Protein AF-A0AAV0GAM9-F1 (afdb_monomer_lite)

pLDDT: mean 71.32, std 18.29, range [32.91, 95.62]

Radius of gyration: 34.52 Å; chains: 1; bounding box: 73×116×62 Å

Organism: NCBI:txid186058

Sequence (151 aa):
MDAIDGGSSESPVSTMVDPPPPKIATHAGSDCASDKESDIFYIGERRFRKANVKDKEFQRQSLLFEDQFVRSEGFEITWDKFDYMFDSFDLAWWTPLESDKTNEQLVRIMINDAIDKHNEENVEARACFLCSLLEGSSRREDLVRASSIQF

Structure (mmCIF, N/CA/C/O backbone):
data_AF-A0AAV0GAM9-F1
#
_entry.id   AF-A0AAV0GAM9-F1
#
loop_
_atom_site.group_PDB
_atom_site.id
_atom_site.type_symbol
_atom_site.label_atom_id
_atom_site.label_alt_id
_atom_site.label_comp_id
_atom_site.label_asym_id
_atom_site.label_entity_id
_atom_site.label_seq_id
_atom_site.pdbx_PDB_ins_code
_atom_site.Cartn_x
_atom_site.Cartn_y
_atom_site.Cartn_z
_atom_site.occupancy
_atom_site.B_iso_or_equiv
_atom_site.auth_seq_id
_atom_site.auth_comp_id
_atom_site.auth_asym_id
_atom_site.auth_atom_id
_atom_site.pdbx_PDB_model_num
ATOM 1 N N . MET A 1 1 ? -7.343 -78.812 -13.355 1.00 37.25 1 MET A N 1
ATOM 2 C CA . MET A 1 1 ? -6.289 -78.033 -14.020 1.00 37.25 1 MET A CA 1
ATOM 3 C C . MET A 1 1 ? -6.954 -76.753 -14.477 1.00 37.25 1 MET A C 1
ATOM 5 O O 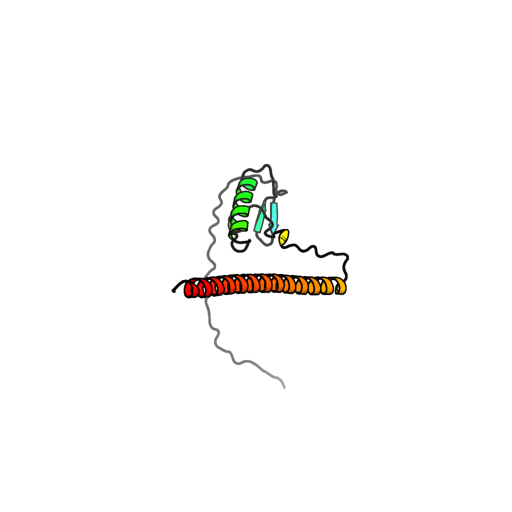. MET A 1 1 ? -7.754 -76.835 -15.395 1.00 37.25 1 MET A O 1
ATOM 9 N N . ASP A 1 2 ? -6.765 -75.701 -13.669 1.00 38.66 2 ASP A N 1
ATOM 10 C CA . ASP A 1 2 ? -6.501 -74.289 -14.025 1.00 38.66 2 ASP A CA 1
ATOM 11 C C . ASP A 1 2 ? -7.456 -73.606 -15.039 1.00 38.66 2 ASP A C 1
ATOM 13 O O . ASP A 1 2 ? -7.775 -74.176 -16.068 1.00 38.66 2 ASP A O 1
ATOM 17 N N . ALA A 1 3 ? -7.956 -72.375 -14.895 1.00 43.75 3 ALA A N 1
ATOM 18 C CA . ALA A 1 3 ? -7.646 -71.244 -14.025 1.00 43.75 3 ALA A CA 1
ATOM 19 C C . ALA A 1 3 ? -8.821 -70.226 -14.029 1.00 43.75 3 ALA A C 1
ATOM 21 O O . ALA A 1 3 ? -9.801 -70.375 -14.755 1.00 43.75 3 ALA A O 1
ATOM 22 N N . ILE A 1 4 ? -8.673 -69.205 -13.187 1.00 46.59 4 ILE A N 1
ATOM 23 C CA . ILE A 1 4 ? -9.516 -68.030 -12.913 1.00 46.59 4 ILE A CA 1
ATOM 24 C C . ILE A 1 4 ? -9.514 -67.031 -14.088 1.00 46.59 4 ILE A C 1
ATOM 26 O O . ILE A 1 4 ? -8.445 -66.814 -14.646 1.00 46.59 4 ILE A O 1
ATOM 30 N N . ASP A 1 5 ? -10.649 -66.369 -14.368 1.00 41.47 5 ASP A N 1
ATOM 31 C CA . ASP A 1 5 ? -10.732 -64.928 -14.720 1.00 41.47 5 ASP A CA 1
ATOM 32 C C . ASP A 1 5 ? -12.220 -64.479 -14.737 1.00 41.47 5 ASP A C 1
ATOM 34 O O . ASP A 1 5 ? -13.051 -65.157 -15.328 1.00 41.47 5 ASP A O 1
ATOM 38 N N . GLY A 1 6 ? -12.719 -63.419 -14.096 1.00 37.19 6 GLY A N 1
ATOM 39 C CA . GLY A 1 6 ? -12.047 -62.358 -13.361 1.00 37.19 6 GLY A CA 1
ATOM 40 C C . GLY A 1 6 ? -12.003 -61.004 -14.077 1.00 37.19 6 GLY A C 1
ATOM 41 O O . GLY A 1 6 ? -10.972 -60.360 -13.989 1.00 37.19 6 GLY A O 1
ATOM 42 N N . GLY A 1 7 ? -13.061 -60.493 -14.730 1.00 32.91 7 GLY A N 1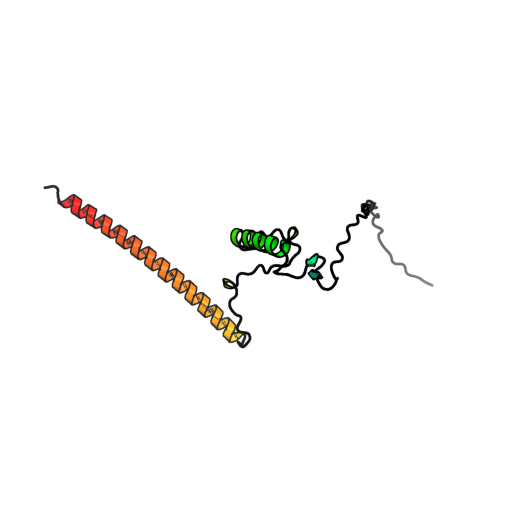
ATOM 43 C CA . GLY A 1 7 ? -12.943 -59.110 -15.220 1.00 32.91 7 GLY A CA 1
ATOM 44 C C . GLY A 1 7 ? -14.101 -58.465 -15.975 1.00 32.91 7 GLY A C 1
ATOM 45 O O . GLY A 1 7 ? -14.458 -58.886 -17.063 1.00 32.91 7 GLY A O 1
ATOM 46 N N . SER A 1 8 ? -14.554 -57.354 -15.388 1.00 40.03 8 SER A N 1
ATOM 47 C CA . SER A 1 8 ? -14.894 -56.066 -16.009 1.00 40.03 8 SER A CA 1
ATOM 48 C C . SER A 1 8 ? -16.043 -55.947 -17.014 1.00 40.03 8 SER A C 1
ATOM 50 O O . SER A 1 8 ? -15.943 -56.252 -18.196 1.00 40.03 8 SER A O 1
ATOM 52 N N . SER A 1 9 ? -17.100 -55.298 -16.523 1.00 41.34 9 SER A N 1
ATOM 53 C CA . SER A 1 9 ? -18.053 -54.504 -17.290 1.00 41.34 9 SER A CA 1
ATOM 54 C C . SER A 1 9 ? -17.342 -53.386 -18.067 1.00 41.34 9 SER A C 1
ATOM 56 O O . SER A 1 9 ? -16.886 -52.406 -17.474 1.00 41.34 9 SER A O 1
ATOM 58 N N . GLU A 1 10 ? -17.278 -53.506 -19.388 1.00 40.28 10 GLU A N 1
ATOM 59 C CA . GLU A 1 10 ? -16.864 -52.415 -20.268 1.00 40.28 10 GLU A CA 1
ATOM 60 C C . GLU A 1 10 ? -18.043 -51.460 -20.497 1.00 40.28 10 GLU A C 1
ATOM 62 O O . GLU A 1 10 ? -18.996 -51.750 -21.221 1.00 40.28 10 GLU A O 1
ATOM 67 N N . SER A 1 11 ? -17.984 -50.305 -19.838 1.00 42.78 11 SER A N 1
ATOM 68 C CA . SER A 1 11 ? -18.768 -49.126 -20.204 1.00 42.78 11 SER A CA 1
ATOM 69 C C . SER A 1 11 ? -18.269 -48.573 -21.547 1.00 42.78 11 SER A C 1
ATOM 71 O O . SER A 1 11 ? -17.059 -48.568 -21.783 1.00 42.78 11 SER A O 1
ATOM 73 N N . PRO A 1 12 ? -19.146 -48.058 -22.425 1.00 48.38 12 PRO A N 1
ATOM 74 C CA . PRO A 1 12 ? -18.721 -47.524 -23.711 1.00 48.38 12 PRO A CA 1
ATOM 75 C C . PRO A 1 12 ? -17.865 -46.262 -23.526 1.00 48.38 12 PRO A C 1
ATOM 77 O O . PRO A 1 12 ? -18.289 -45.284 -22.908 1.00 48.38 12 PRO A O 1
ATOM 80 N N . VAL A 1 13 ? -16.652 -46.300 -24.083 1.00 42.00 13 VAL A N 1
ATOM 81 C CA . VAL A 1 13 ? -15.705 -45.181 -24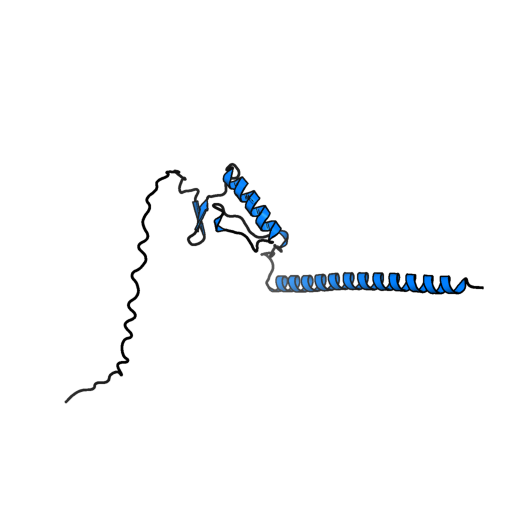.159 1.00 42.00 13 VAL A CA 1
ATOM 82 C C . VAL A 1 13 ? -16.339 -44.039 -24.956 1.00 42.00 13 VAL A C 1
ATOM 84 O O . VAL A 1 13 ? -16.478 -44.102 -26.177 1.00 42.00 13 VAL A O 1
ATOM 87 N N . SER A 1 14 ? -16.724 -42.983 -24.240 1.00 44.28 14 SER A N 1
ATOM 88 C CA . SER A 1 14 ? -17.087 -41.688 -24.809 1.00 44.28 14 SER A CA 1
ATOM 89 C C . SER A 1 14 ? -15.837 -41.069 -25.434 1.00 44.28 14 SER A C 1
ATOM 91 O O . SER A 1 14 ? -14.947 -40.583 -24.737 1.00 44.28 14 SER A O 1
ATOM 93 N N . THR A 1 15 ? -15.737 -41.135 -26.758 1.00 45.47 15 THR A N 1
ATOM 94 C CA . THR A 1 15 ? -14.693 -40.468 -27.538 1.00 45.47 15 THR A CA 1
ATOM 95 C C . THR A 1 15 ? -15.018 -38.976 -27.610 1.00 45.47 15 THR A C 1
ATOM 97 O O . THR A 1 15 ? -15.595 -38.491 -28.580 1.00 45.47 15 THR A O 1
ATOM 100 N N . MET A 1 16 ? -14.662 -38.230 -26.560 1.00 48.16 16 MET A N 1
ATOM 101 C CA . MET A 1 16 ? -14.486 -36.785 -26.690 1.00 48.16 16 MET A CA 1
ATOM 102 C C . MET A 1 16 ? -13.191 -36.544 -27.462 1.00 48.16 16 MET A C 1
ATOM 104 O O . MET A 1 16 ? -12.092 -36.760 -26.963 1.00 48.16 16 MET A O 1
ATOM 108 N N . VAL A 1 17 ? -13.342 -36.170 -28.729 1.00 51.84 17 VAL A N 1
ATOM 109 C CA . VAL A 1 17 ? -12.252 -35.652 -29.552 1.00 51.84 17 VAL A CA 1
ATOM 110 C C . VAL A 1 17 ? -11.930 -34.262 -29.017 1.00 51.84 17 VAL A C 1
ATOM 112 O O . VAL A 1 17 ? -12.664 -33.311 -2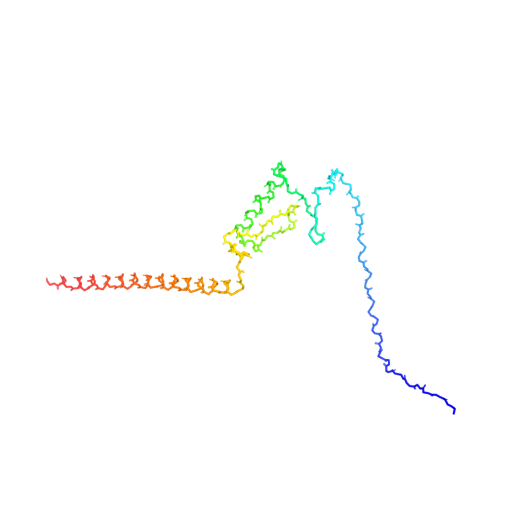9.288 1.00 51.84 17 VAL A O 1
ATOM 115 N N . ASP A 1 18 ? -10.864 -34.154 -28.229 1.00 59.28 18 ASP A N 1
ATOM 116 C CA . ASP A 1 18 ? -10.352 -32.862 -27.781 1.00 59.28 18 ASP A CA 1
ATOM 117 C C . ASP A 1 18 ? -9.985 -32.005 -29.007 1.00 59.28 18 ASP A C 1
ATOM 119 O O . ASP A 1 18 ? -9.277 -32.480 -29.907 1.00 59.28 18 ASP A O 1
ATOM 123 N N . PRO A 1 19 ? -10.465 -30.750 -29.102 1.00 59.53 19 PRO A N 1
ATOM 124 C CA . PRO A 1 19 ? -10.072 -29.871 -30.190 1.00 59.53 19 PRO A CA 1
ATOM 125 C C . PRO A 1 19 ? -8.565 -29.577 -30.102 1.00 59.53 19 PRO A C 1
ATOM 127 O O . PRO A 1 19 ? -8.025 -29.425 -29.003 1.00 59.53 19 PRO A O 1
ATOM 130 N N . PRO A 1 20 ? -7.863 -29.477 -31.246 1.00 63.66 20 PRO A N 1
ATOM 131 C CA . PRO A 1 20 ? -6.429 -29.240 -31.248 1.00 63.66 20 PRO A CA 1
ATOM 132 C C . PRO A 1 20 ? -6.109 -27.905 -30.557 1.00 63.66 20 PRO A C 1
ATOM 134 O O . PRO A 1 20 ? -6.831 -26.924 -30.767 1.00 63.66 20 PRO A O 1
ATOM 137 N N . PRO A 1 21 ? -5.024 -27.837 -29.764 1.00 53.75 21 PRO A N 1
ATOM 138 C CA . PRO A 1 21 ? -4.662 -26.623 -29.049 1.00 53.75 21 PRO A CA 1
ATOM 139 C C . PRO A 1 21 ? -4.438 -25.462 -30.031 1.00 53.75 21 PRO A C 1
ATOM 141 O O . PRO A 1 21 ? -3.882 -25.668 -31.120 1.00 53.75 21 PRO A O 1
ATOM 144 N N . PRO A 1 22 ? -4.863 -24.235 -29.678 1.00 55.91 22 PRO A N 1
ATOM 145 C CA . PRO A 1 22 ? -4.707 -23.079 -30.545 1.00 55.91 22 PRO A CA 1
ATOM 146 C C . PRO A 1 22 ? -3.221 -22.836 -30.820 1.00 55.91 22 PRO A C 1
ATOM 148 O O . PRO A 1 22 ? -2.411 -22.690 -29.906 1.00 55.91 22 PRO A O 1
ATOM 151 N N . LYS A 1 23 ? -2.858 -22.803 -32.106 1.00 56.50 23 LYS A N 1
ATOM 152 C CA . LYS A 1 23 ? -1.508 -22.451 -32.552 1.00 56.50 23 LYS A CA 1
ATOM 153 C C . LYS A 1 23 ? -1.249 -20.995 -32.175 1.00 56.50 23 LYS A C 1
ATOM 155 O O . LYS A 1 23 ? -1.770 -20.090 -32.822 1.00 56.50 23 LYS A O 1
ATOM 160 N N . ILE A 1 24 ? -0.445 -20.777 -31.140 1.00 49.53 24 ILE A N 1
ATOM 161 C CA . ILE A 1 24 ? 0.091 -19.456 -30.821 1.00 49.53 24 ILE A CA 1
ATOM 162 C C . ILE A 1 24 ? 1.011 -19.070 -31.983 1.00 49.53 24 ILE A C 1
ATOM 164 O O . ILE A 1 24 ? 2.022 -19.725 -32.236 1.00 49.53 24 ILE A O 1
ATOM 168 N N . ALA A 1 25 ? 0.626 -18.042 -32.736 1.00 45.66 25 ALA A N 1
ATOM 169 C CA . ALA A 1 25 ? 1.492 -17.445 -33.737 1.00 45.66 25 ALA A CA 1
ATOM 170 C C . ALA A 1 25 ? 2.616 -16.696 -33.012 1.00 45.66 25 ALA A C 1
ATOM 172 O O . ALA A 1 25 ? 2.382 -15.671 -32.373 1.00 45.66 25 ALA A O 1
ATOM 173 N N . THR A 1 26 ? 3.839 -17.216 -33.104 1.00 41.91 26 THR A N 1
ATOM 174 C CA . THR A 1 26 ? 5.050 -16.519 -32.670 1.00 41.91 26 THR A CA 1
ATOM 175 C C . THR A 1 26 ? 5.261 -15.295 -33.557 1.00 41.91 26 THR A C 1
ATOM 177 O O . THR A 1 26 ? 5.886 -15.380 -34.614 1.00 41.91 26 THR A O 1
ATOM 180 N N . HIS A 1 27 ? 4.745 -14.140 -33.140 1.00 41.47 27 HIS A N 1
ATOM 181 C CA . HIS A 1 27 ? 5.199 -12.862 -33.670 1.00 41.47 27 HIS A CA 1
ATOM 182 C C . HIS A 1 27 ? 6.517 -12.506 -32.989 1.00 41.47 27 HIS A C 1
ATOM 184 O O . HIS A 1 27 ? 6.560 -11.924 -31.910 1.00 41.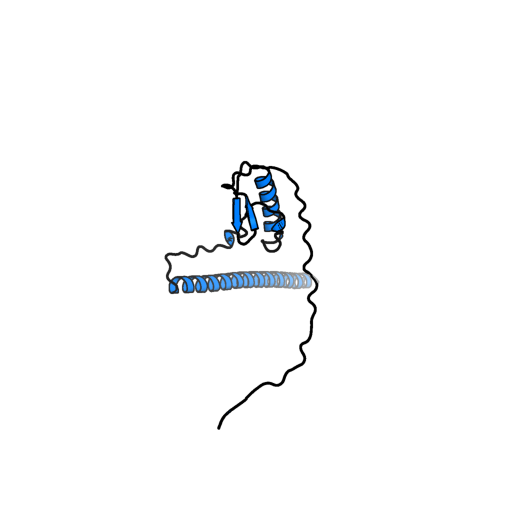47 27 HIS A O 1
ATOM 190 N N . ALA A 1 28 ? 7.608 -12.896 -33.644 1.00 48.31 28 ALA A N 1
ATOM 191 C CA . ALA A 1 28 ? 8.914 -12.315 -33.410 1.00 48.31 28 ALA A CA 1
ATOM 192 C C . ALA A 1 28 ? 8.888 -10.841 -33.859 1.00 48.31 28 ALA A C 1
ATOM 194 O O . ALA A 1 28 ? 9.002 -10.543 -35.045 1.00 48.31 28 ALA A O 1
ATOM 195 N N . GLY A 1 29 ? 8.723 -9.930 -32.904 1.00 38.00 29 GLY A N 1
ATOM 196 C CA . GLY A 1 29 ? 9.265 -8.570 -32.945 1.00 38.00 29 GLY A CA 1
ATOM 197 C C . GLY A 1 29 ? 10.079 -8.433 -31.662 1.00 38.00 29 GLY A C 1
ATOM 198 O O . GLY A 1 29 ? 9.525 -8.554 -30.578 1.00 38.00 29 GLY A O 1
ATOM 199 N N . SER A 1 30 ? 11.411 -8.491 -31.697 1.00 64.00 30 SER A N 1
ATOM 200 C CA . SER A 1 30 ? 12.278 -7.358 -32.039 1.00 64.00 30 SER A CA 1
ATOM 201 C C . SER A 1 30 ? 11.734 -6.059 -31.462 1.00 64.00 30 SER A C 1
ATOM 203 O O . SER A 1 30 ? 10.944 -5.400 -32.120 1.00 64.00 30 SER A O 1
ATOM 205 N N . ASP A 1 31 ? 12.175 -5.724 -30.252 1.00 42.31 31 ASP A N 1
ATOM 206 C CA . ASP A 1 31 ? 12.931 -4.495 -30.032 1.00 42.31 31 ASP A CA 1
ATOM 207 C C . ASP A 1 31 ? 13.873 -4.692 -28.838 1.00 42.31 31 ASP A C 1
ATOM 209 O O . ASP A 1 31 ? 13.480 -5.068 -27.733 1.00 42.31 31 ASP A O 1
ATOM 213 N N . CYS A 1 32 ? 15.165 -4.516 -29.103 1.00 49.50 32 CYS A N 1
ATOM 214 C CA . CYS A 1 32 ? 16.236 -4.648 -28.133 1.00 49.50 32 CYS A CA 1
ATOM 215 C C . CYS A 1 32 ? 16.238 -3.452 -27.173 1.00 49.50 32 CYS A C 1
ATOM 217 O O . CYS A 1 32 ? 16.795 -2.403 -27.489 1.00 49.50 32 CYS A O 1
ATOM 219 N N . ALA A 1 33 ? 15.727 -3.643 -25.961 1.00 50.38 33 ALA A N 1
ATOM 220 C CA . ALA A 1 33 ? 16.273 -2.972 -24.792 1.00 50.38 33 ALA A CA 1
ATOM 221 C C . ALA A 1 33 ? 17.161 -3.990 -24.076 1.00 50.38 33 ALA A C 1
ATOM 223 O O . ALA A 1 33 ? 16.689 -5.017 -23.595 1.00 50.38 33 ALA A O 1
ATOM 224 N N . SER A 1 34 ? 18.470 -3.737 -24.061 1.00 52.34 34 SER A N 1
ATOM 225 C CA . SER A 1 34 ? 19.410 -4.462 -23.207 1.00 52.34 34 SER A CA 1
ATOM 226 C C . SER A 1 34 ? 19.148 -4.054 -21.755 1.00 52.34 34 SER A C 1
ATOM 228 O O . SER A 1 34 ? 19.945 -3.332 -21.153 1.00 52.34 34 SER A O 1
ATOM 230 N N . ASP A 1 35 ? 18.019 -4.489 -21.202 1.00 53.09 35 ASP A N 1
ATOM 231 C CA . ASP A 1 35 ? 17.794 -4.493 -19.767 1.00 53.09 35 ASP A CA 1
ATOM 232 C C . ASP A 1 35 ? 18.871 -5.402 -19.185 1.00 53.09 35 ASP A C 1
ATOM 234 O O . ASP A 1 35 ? 18.966 -6.581 -19.531 1.00 53.09 35 ASP A O 1
ATOM 238 N N . LYS A 1 36 ? 19.759 -4.847 -18.357 1.00 59.09 36 LYS A N 1
ATOM 239 C CA . LYS A 1 36 ? 20.703 -5.683 -17.620 1.00 59.09 36 LYS A CA 1
ATOM 240 C C . LYS A 1 36 ? 19.850 -6.638 -16.796 1.00 59.09 36 LYS A C 1
ATOM 242 O O . LYS A 1 36 ? 19.084 -6.192 -15.952 1.00 59.09 36 LYS A O 1
ATOM 247 N N . GLU A 1 37 ? 19.972 -7.931 -17.059 1.00 59.66 37 GLU A N 1
ATOM 248 C CA . GLU A 1 37 ? 19.160 -9.007 -16.471 1.00 59.66 37 GLU A CA 1
ATOM 249 C C . GLU A 1 37 ? 19.111 -8.950 -14.925 1.00 59.66 37 GLU A C 1
ATOM 251 O O . GLU A 1 37 ? 18.169 -9.427 -14.304 1.00 59.66 37 GLU A O 1
ATOM 256 N N . SER A 1 38 ? 20.079 -8.260 -14.303 1.00 61.59 38 SER A N 1
ATOM 257 C CA . SER A 1 38 ? 20.151 -7.934 -12.874 1.00 61.59 38 SER A CA 1
ATOM 258 C C . SER A 1 38 ? 19.089 -6.960 -12.334 1.00 61.59 38 SER A C 1
ATOM 260 O O . SER A 1 38 ? 18.978 -6.821 -11.117 1.00 61.59 38 SER A O 1
ATOM 262 N N . ASP A 1 39 ? 18.354 -6.252 -13.194 1.00 83.56 39 ASP A N 1
ATOM 263 C CA . ASP A 1 39 ? 17.332 -5.267 -12.802 1.00 83.56 39 ASP A CA 1
ATOM 264 C C . ASP A 1 39 ? 15.902 -5.806 -12.947 1.00 83.56 39 ASP A C 1
ATOM 266 O O . ASP A 1 39 ? 14.940 -5.039 -12.921 1.00 83.56 39 ASP A O 1
ATOM 270 N N . ILE A 1 40 ? 15.742 -7.122 -13.086 1.00 88.81 40 ILE A N 1
ATOM 271 C CA . ILE A 1 40 ? 14.446 -7.783 -13.218 1.00 88.81 40 ILE A CA 1
ATOM 272 C C . ILE A 1 40 ? 14.289 -8.831 -12.114 1.00 88.81 40 ILE A C 1
ATOM 274 O O . ILE A 1 40 ? 15.215 -9.583 -11.822 1.00 88.81 40 ILE A O 1
ATOM 278 N N . PHE A 1 41 ? 13.104 -8.901 -11.512 1.00 89.38 41 PHE A N 1
ATOM 279 C CA . PHE A 1 41 ? 12.736 -9.939 -10.551 1.00 89.38 41 PHE A CA 1
ATOM 280 C C . PHE A 1 41 ? 11.329 -10.471 -10.831 1.00 89.38 41 PHE A C 1
ATOM 282 O O . PHE A 1 41 ? 10.565 -9.870 -11.584 1.00 89.38 41 PHE A O 1
ATOM 289 N N . TYR A 1 42 ? 10.997 -11.622 -10.248 1.00 87.25 42 TYR A N 1
ATOM 290 C CA . TYR A 1 42 ? 9.746 -12.327 -10.515 1.00 87.25 42 TYR A CA 1
ATOM 291 C C . TYR A 1 42 ? 8.925 -12.486 -9.237 1.00 87.25 42 TYR A C 1
ATOM 293 O O . TYR A 1 42 ? 9.474 -12.814 -8.185 1.00 87.25 42 TYR A O 1
ATOM 301 N N . ILE A 1 43 ? 7.608 -12.301 -9.345 1.00 86.31 43 ILE A N 1
ATOM 302 C CA . ILE A 1 43 ? 6.638 -12.815 -8.372 1.00 86.31 43 ILE A CA 1
ATOM 303 C C . ILE A 1 43 ? 5.660 -13.709 -9.120 1.00 86.31 43 ILE A C 1
ATOM 305 O O . ILE A 1 43 ? 4.970 -13.267 -10.040 1.00 86.31 43 ILE A O 1
ATOM 309 N N . GLY A 1 44 ? 5.632 -14.987 -8.737 1.00 87.81 44 GLY A N 1
ATOM 310 C CA . GLY A 1 44 ? 4.982 -16.018 -9.537 1.00 87.81 44 GLY A CA 1
ATOM 311 C C . GLY A 1 44 ? 5.578 -16.050 -10.947 1.00 87.81 44 GLY A C 1
ATOM 312 O O . GLY A 1 44 ? 6.795 -16.081 -11.113 1.00 87.81 44 GLY A O 1
ATOM 313 N N . GLU A 1 45 ? 4.715 -15.989 -11.956 1.00 88.12 45 GLU A N 1
ATOM 314 C CA . GLU A 1 45 ? 5.103 -15.958 -13.375 1.00 88.12 45 GLU A CA 1
ATOM 315 C C . GLU A 1 45 ? 5.307 -14.532 -13.912 1.00 88.12 45 GLU A C 1
ATOM 317 O O . GLU A 1 45 ? 5.707 -14.338 -15.061 1.00 88.12 45 GLU A O 1
ATOM 322 N N . ARG A 1 46 ? 5.036 -13.508 -13.094 1.00 87.56 46 ARG A N 1
ATOM 323 C CA . ARG A 1 46 ? 5.070 -12.114 -13.525 1.00 87.56 46 ARG A CA 1
ATOM 324 C C . ARG A 1 46 ? 6.450 -11.499 -13.336 1.00 87.56 46 ARG A C 1
ATOM 326 O O . ARG A 1 46 ? 7.054 -11.598 -12.269 1.00 87.56 46 ARG A O 1
ATOM 333 N N . ARG A 1 47 ? 6.906 -10.809 -14.381 1.00 90.62 47 ARG A N 1
ATOM 334 C CA . ARG A 1 47 ? 8.176 -10.085 -14.440 1.00 90.62 47 ARG A CA 1
ATOM 335 C C . ARG A 1 47 ? 8.003 -8.647 -13.953 1.00 90.62 47 ARG A C 1
ATOM 337 O O . ARG A 1 47 ? 7.155 -7.931 -14.476 1.00 90.62 47 ARG A O 1
ATOM 344 N N . PHE A 1 48 ? 8.855 -8.213 -13.033 1.00 90.75 48 PHE A N 1
ATOM 345 C CA . PHE A 1 48 ? 8.913 -6.843 -12.532 1.00 90.75 48 PHE A CA 1
ATOM 346 C C . PHE A 1 48 ? 10.298 -6.241 -12.737 1.00 90.75 48 PHE A C 1
ATOM 348 O O . PHE A 1 48 ? 11.322 -6.900 -12.560 1.00 90.75 48 PHE A O 1
ATOM 355 N N . ARG A 1 49 ? 10.327 -4.961 -13.091 1.00 93.06 49 ARG A N 1
ATOM 356 C CA . ARG A 1 49 ? 11.531 -4.139 -13.126 1.00 93.06 49 ARG A CA 1
ATOM 357 C C . ARG A 1 49 ? 11.854 -3.674 -11.711 1.00 93.06 49 ARG A C 1
ATOM 359 O O . ARG A 1 49 ? 10.973 -3.332 -10.922 1.00 93.06 49 ARG A O 1
ATOM 366 N N . LYS A 1 50 ? 13.140 -3.635 -11.389 1.00 89.75 50 LYS A N 1
ATOM 367 C CA . LYS A 1 50 ? 13.647 -3.106 -10.129 1.00 89.75 50 LYS A CA 1
ATOM 368 C C . LYS A 1 50 ? 13.329 -1.617 -10.031 1.00 89.75 50 LYS A C 1
ATOM 370 O O . LYS A 1 50 ? 13.560 -0.858 -10.973 1.00 89.75 50 LYS A O 1
ATOM 375 N N . ALA A 1 51 ? 12.816 -1.207 -8.874 1.00 88.94 51 ALA A N 1
ATOM 376 C CA . ALA A 1 51 ? 12.488 0.184 -8.603 1.00 88.94 51 ALA A CA 1
ATOM 377 C C . ALA A 1 51 ? 13.718 1.088 -8.779 1.00 88.94 51 ALA A C 1
ATOM 379 O O . ALA A 1 51 ? 14.791 0.832 -8.226 1.00 88.94 51 ALA A O 1
ATOM 380 N N . ASN A 1 52 ? 13.546 2.169 -9.539 1.00 88.62 52 ASN A N 1
ATOM 381 C CA . ASN A 1 52 ? 14.569 3.183 -9.740 1.00 88.62 52 ASN A CA 1
ATOM 382 C C . ASN A 1 52 ? 13.931 4.568 -9.680 1.00 88.62 52 ASN A C 1
ATOM 384 O O . ASN A 1 52 ? 13.277 5.005 -10.619 1.00 88.62 52 ASN A O 1
ATOM 388 N N . VAL A 1 53 ? 14.196 5.295 -8.596 1.00 87.12 53 VAL A N 1
ATOM 389 C CA . VAL A 1 53 ? 13.642 6.638 -8.357 1.00 87.12 53 VAL A CA 1
ATOM 390 C C . VAL A 1 53 ? 14.052 7.677 -9.404 1.00 87.12 53 VAL A C 1
ATOM 392 O O . VAL A 1 53 ? 13.413 8.718 -9.509 1.00 87.12 53 VAL A O 1
ATOM 395 N N . LYS A 1 54 ? 15.113 7.430 -10.183 1.00 91.19 54 LYS A N 1
ATOM 396 C CA . LYS A 1 54 ? 15.539 8.314 -11.280 1.00 91.19 54 LYS A CA 1
ATOM 397 C C . LYS A 1 54 ? 14.840 7.995 -12.600 1.00 91.19 54 LYS A C 1
ATOM 399 O O . LYS A 1 54 ? 14.933 8.792 -13.532 1.00 91.19 54 LYS A O 1
ATOM 404 N N . ASP A 1 55 ? 14.188 6.840 -12.697 1.00 92.56 55 ASP A N 1
ATOM 405 C CA . ASP A 1 55 ? 13.432 6.456 -13.879 1.00 92.56 55 ASP A CA 1
ATOM 406 C C . ASP A 1 55 ? 12.108 7.229 -13.906 1.00 92.56 55 ASP A C 1
ATOM 408 O O . ASP A 1 55 ? 11.316 7.196 -12.962 1.00 92.56 55 ASP A O 1
ATOM 412 N N . LYS A 1 56 ? 11.872 7.952 -15.003 1.00 93.88 56 LYS A N 1
ATOM 413 C CA . LYS A 1 56 ? 10.643 8.728 -15.190 1.00 93.88 56 LYS A CA 1
ATOM 414 C C . LYS A 1 56 ? 9.420 7.822 -15.272 1.00 93.88 56 LYS A C 1
ATOM 416 O O . LYS A 1 56 ? 8.347 8.230 -14.839 1.00 93.88 56 LYS A O 1
ATOM 421 N N . GLU A 1 57 ? 9.579 6.611 -15.799 1.00 93.31 57 GLU A N 1
ATOM 422 C CA . GLU A 1 57 ? 8.476 5.662 -15.894 1.00 93.31 57 GLU A CA 1
ATOM 423 C C . GLU A 1 57 ? 8.123 5.088 -14.521 1.00 93.31 57 GLU A C 1
ATOM 425 O O . GLU A 1 57 ? 6.944 4.994 -14.193 1.00 93.31 57 GLU A O 1
ATOM 430 N N . PHE A 1 58 ? 9.122 4.826 -13.669 1.00 93.00 58 PHE A N 1
ATOM 431 C CA . PHE A 1 58 ? 8.883 4.473 -12.267 1.00 93.00 58 PHE A CA 1
ATOM 432 C C . PHE A 1 58 ? 8.100 5.572 -11.542 1.00 93.00 58 PHE A C 1
ATOM 434 O O . PHE A 1 58 ? 7.103 5.283 -10.889 1.00 93.00 58 PHE A O 1
ATOM 441 N N . GLN A 1 59 ? 8.496 6.841 -11.701 1.00 94.44 59 GLN A N 1
ATOM 442 C CA . GLN A 1 59 ? 7.781 7.971 -11.094 1.00 94.44 59 GLN A CA 1
ATOM 443 C C . GLN A 1 59 ? 6.340 8.083 -11.608 1.00 94.44 59 GLN A C 1
ATOM 445 O O . GLN A 1 59 ? 5.410 8.250 -10.822 1.00 94.44 59 GLN A O 1
ATOM 450 N N . ARG A 1 60 ? 6.138 7.954 -12.925 1.00 95.62 60 ARG A N 1
ATOM 451 C CA . ARG A 1 60 ? 4.806 7.998 -13.542 1.00 95.62 60 ARG A CA 1
ATOM 452 C C . ARG A 1 60 ? 3.907 6.874 -13.020 1.00 95.62 60 ARG A C 1
ATOM 454 O O . ARG A 1 60 ? 2.744 7.120 -12.709 1.00 95.62 60 ARG A O 1
ATOM 461 N N . GLN A 1 61 ? 4.437 5.655 -12.930 1.00 95.62 61 GLN A N 1
ATOM 462 C CA . GLN A 1 61 ? 3.717 4.498 -12.403 1.00 95.62 61 GLN A CA 1
ATOM 463 C C . GLN A 1 61 ? 3.444 4.633 -10.901 1.00 95.62 61 GLN A C 1
ATOM 465 O O . GLN A 1 61 ? 2.338 4.327 -10.478 1.00 95.62 61 GLN A O 1
ATOM 470 N N . SER A 1 62 ? 4.379 5.180 -10.120 1.00 93.75 62 SER A N 1
ATOM 471 C CA . SER A 1 62 ? 4.182 5.450 -8.690 1.00 93.75 62 SER A CA 1
ATOM 472 C C . SER A 1 62 ? 3.006 6.395 -8.440 1.00 93.75 62 SER A C 1
ATOM 474 O O . SER A 1 62 ? 2.177 6.115 -7.583 1.00 93.75 62 SER A O 1
ATOM 476 N N . LEU A 1 63 ? 2.890 7.478 -9.215 1.00 94.69 63 LEU A N 1
ATOM 477 C CA . LEU A 1 63 ? 1.768 8.418 -9.099 1.00 94.69 63 LEU A CA 1
ATOM 478 C C . LEU A 1 63 ? 0.431 7.770 -9.487 1.00 94.69 63 LEU A C 1
ATOM 480 O O . LEU A 1 63 ? -0.592 8.005 -8.852 1.00 94.69 63 LEU A O 1
ATOM 484 N N . LEU A 1 64 ? 0.432 6.939 -10.533 1.00 94.75 64 LEU A N 1
ATOM 485 C CA . LEU A 1 64 ? -0.763 6.205 -10.955 1.00 94.75 64 LEU A CA 1
ATOM 486 C C . LEU A 1 64 ? -1.194 5.158 -9.917 1.00 94.75 64 LEU A C 1
ATOM 488 O O . LEU A 1 64 ? -2.389 4.923 -9.742 1.00 94.75 64 LEU A O 1
ATOM 492 N N . PHE A 1 65 ? -0.224 4.506 -9.279 1.00 94.31 65 PHE A N 1
ATOM 493 C CA . PHE A 1 65 ? -0.464 3.570 -8.192 1.00 94.31 65 PHE A CA 1
ATOM 494 C C . PHE A 1 65 ? -1.079 4.292 -6.996 1.00 94.31 65 PHE A C 1
ATOM 496 O O . PHE A 1 65 ? -2.116 3.859 -6.515 1.00 94.31 65 PHE A O 1
ATOM 503 N N . GLU A 1 66 ? -0.495 5.415 -6.576 1.00 92.75 66 GLU A N 1
ATOM 504 C CA . GLU A 1 66 ? -0.986 6.215 -5.451 1.00 92.75 66 GLU A CA 1
ATOM 505 C C . GLU A 1 66 ? -2.433 6.682 -5.671 1.00 92.75 66 GLU A C 1
ATOM 507 O O . GLU A 1 66 ? -3.274 6.498 -4.795 1.00 92.75 66 GLU A O 1
ATOM 512 N N . ASP A 1 67 ? -2.765 7.179 -6.867 1.00 93.50 67 ASP A N 1
ATOM 513 C CA . ASP A 1 67 ? -4.139 7.571 -7.208 1.00 93.50 67 ASP A CA 1
ATOM 514 C C . ASP A 1 67 ? -5.126 6.392 -7.118 1.00 93.50 67 ASP A C 1
ATOM 516 O O . ASP A 1 67 ? -6.204 6.521 -6.537 1.00 93.50 67 ASP A O 1
ATOM 520 N N . GLN A 1 68 ? -4.762 5.220 -7.653 1.00 92.94 68 GLN A N 1
ATOM 521 C CA . GLN A 1 68 ? -5.605 4.021 -7.557 1.00 92.94 68 GLN A CA 1
ATOM 522 C C . GLN A 1 68 ? -5.724 3.519 -6.117 1.00 92.94 68 GLN A C 1
ATOM 524 O O . GLN A 1 68 ? -6.818 3.147 -5.693 1.00 92.94 68 GLN A O 1
ATOM 529 N N . PHE A 1 69 ? -4.624 3.522 -5.369 1.00 91.56 69 PHE A N 1
ATOM 530 C CA . PHE A 1 69 ? -4.572 3.051 -3.993 1.00 91.56 69 PHE A CA 1
ATOM 531 C C . PHE A 1 69 ? -5.452 3.912 -3.091 1.00 91.56 69 PHE A C 1
ATOM 533 O O . PHE A 1 69 ? -6.332 3.377 -2.427 1.00 91.56 69 PHE A O 1
ATOM 540 N N . VAL A 1 70 ? -5.297 5.238 -3.139 1.00 90.00 70 VAL A N 1
ATOM 541 C CA . VAL A 1 70 ? -6.082 6.175 -2.320 1.00 90.00 70 VAL A CA 1
ATOM 542 C C . VAL A 1 70 ? -7.565 6.116 -2.671 1.00 90.00 70 VAL A C 1
ATOM 544 O O . VAL A 1 70 ? -8.413 6.127 -1.785 1.00 90.00 70 VAL A O 1
ATOM 547 N N . ARG A 1 71 ? -7.905 6.035 -3.961 1.00 92.06 71 ARG A N 1
ATOM 548 C CA . ARG A 1 71 ? -9.310 5.994 -4.391 1.00 92.06 71 ARG A CA 1
ATOM 549 C C . ARG A 1 71 ? -10.026 4.697 -4.037 1.00 92.06 71 ARG A C 1
ATOM 551 O O . ARG A 1 71 ? -11.242 4.723 -3.881 1.00 92.06 71 ARG A O 1
ATOM 558 N N . SER A 1 72 ? -9.308 3.579 -4.019 1.00 90.12 72 SER A N 1
ATOM 559 C CA . SER A 1 72 ? -9.903 2.249 -3.861 1.00 90.12 72 SER A CA 1
ATOM 560 C C . SER A 1 72 ? -9.535 1.563 -2.557 1.00 90.12 72 SER A C 1
ATOM 562 O O . SER A 1 72 ? -9.874 0.397 -2.400 1.00 90.12 72 SER A O 1
ATOM 564 N N . GLU A 1 73 ? -8.800 2.231 -1.666 1.00 85.06 73 GLU A N 1
ATOM 565 C CA . GLU A 1 73 ? -8.188 1.616 -0.479 1.00 85.06 73 GLU A CA 1
ATOM 566 C C . GLU A 1 73 ? -7.421 0.327 -0.839 1.00 85.06 73 GLU A C 1
ATOM 568 O O . GLU A 1 73 ? -7.453 -0.681 -0.144 1.00 85.06 73 GLU A O 1
ATOM 573 N N . GLY A 1 74 ? -6.777 0.321 -2.005 1.00 83.12 74 GLY A N 1
ATOM 574 C CA . GLY A 1 74 ? -6.033 -0.827 -2.515 1.00 83.12 74 GLY A CA 1
ATOM 575 C C . GLY A 1 74 ? -6.857 -2.016 -3.033 1.00 83.12 74 GLY A C 1
ATOM 576 O O . GLY A 1 74 ? -6.256 -2.985 -3.499 1.00 83.12 74 GLY A O 1
ATOM 577 N N . PHE A 1 75 ? -8.193 -1.961 -3.029 1.00 81.94 75 PHE A N 1
ATOM 578 C CA . PHE A 1 75 ? -9.038 -3.051 -3.537 1.00 81.94 75 PHE A CA 1
ATOM 579 C C . PHE A 1 75 ? -9.111 -3.107 -5.074 1.00 81.94 75 PHE A C 1
ATOM 581 O O . PHE A 1 75 ? -9.239 -4.194 -5.640 1.00 81.94 75 PHE A O 1
ATOM 588 N N . GLU A 1 76 ? -9.005 -1.968 -5.768 1.00 89.31 76 GLU A N 1
ATOM 589 C CA . GLU A 1 76 ? -9.182 -1.872 -7.229 1.00 89.31 76 GLU A CA 1
ATOM 590 C C . GLU A 1 76 ? -7.907 -1.407 -7.948 1.00 89.31 76 GLU A C 1
ATOM 592 O O . GLU A 1 76 ? -7.896 -0.432 -8.705 1.00 89.31 76 GLU A O 1
ATOM 597 N N . ILE A 1 77 ? -6.805 -2.126 -7.738 1.00 90.12 77 ILE A N 1
ATOM 598 C CA . ILE A 1 77 ? -5.541 -1.846 -8.428 1.00 90.12 77 ILE A CA 1
ATOM 599 C C . ILE A 1 77 ? -5.453 -2.685 -9.703 1.00 90.12 77 ILE A C 1
ATOM 601 O O . ILE A 1 77 ? -5.448 -3.916 -9.670 1.00 90.12 77 ILE A O 1
ATOM 605 N N . THR A 1 78 ? -5.333 -2.021 -10.856 1.00 91.38 78 THR A N 1
ATOM 606 C CA . THR A 1 78 ? -5.109 -2.715 -12.134 1.00 91.38 78 THR A CA 1
ATOM 607 C C . THR A 1 78 ? -3.637 -3.095 -12.268 1.00 91.38 78 THR A C 1
ATOM 609 O O . THR A 1 78 ? -2.873 -2.413 -12.957 1.00 91.38 78 THR A O 1
ATOM 612 N N . TRP A 1 79 ? -3.238 -4.187 -11.613 1.00 88.44 79 TRP A N 1
ATOM 613 C CA . TRP A 1 79 ? -1.841 -4.618 -11.541 1.00 88.44 79 TRP A CA 1
ATOM 614 C C . TRP A 1 79 ? -1.174 -4.728 -12.914 1.00 88.44 79 TRP A C 1
ATOM 616 O O . TRP A 1 79 ? -0.032 -4.316 -13.054 1.00 88.44 79 TRP A O 1
ATOM 626 N N . ASP A 1 80 ? -1.885 -5.157 -13.961 1.00 89.69 80 ASP A N 1
ATOM 627 C CA . ASP A 1 80 ? -1.385 -5.311 -15.345 1.00 89.69 80 ASP A CA 1
ATOM 628 C C . ASP A 1 80 ? -0.824 -4.042 -15.996 1.00 89.69 80 ASP A C 1
ATOM 630 O O . ASP A 1 80 ? -0.114 -4.132 -16.992 1.00 89.69 80 ASP A O 1
ATOM 634 N N . LYS A 1 81 ? -1.087 -2.864 -15.425 1.00 90.00 81 LYS A N 1
ATOM 635 C CA . LYS A 1 81 ? -0.551 -1.584 -15.915 1.00 90.00 81 LYS A CA 1
ATOM 636 C C . LYS A 1 81 ? 0.813 -1.215 -15.328 1.00 90.00 81 LYS A C 1
ATOM 638 O O . LYS A 1 81 ? 1.346 -0.166 -15.691 1.00 90.00 81 LYS A O 1
ATOM 643 N N . PHE A 1 82 ? 1.338 -2.027 -14.412 1.00 92.50 82 PHE A N 1
ATOM 644 C CA . PHE A 1 82 ? 2.569 -1.742 -13.687 1.00 92.50 82 PHE A CA 1
ATOM 645 C C . PHE A 1 82 ? 3.683 -2.727 -14.054 1.00 92.50 82 PHE A C 1
ATOM 647 O O . PHE A 1 82 ? 3.525 -3.948 -13.959 1.00 92.50 82 PHE A O 1
ATOM 654 N N . ASP A 1 83 ? 4.828 -2.171 -14.437 1.00 92.62 83 ASP A N 1
ATOM 655 C CA . ASP A 1 83 ? 6.080 -2.897 -14.654 1.00 92.62 83 ASP A CA 1
ATOM 656 C C . ASP A 1 83 ? 6.925 -2.957 -13.380 1.00 92.62 83 ASP A C 1
ATOM 658 O O . ASP A 1 83 ? 7.851 -3.760 -13.292 1.00 92.62 83 ASP A O 1
ATOM 662 N N . TYR A 1 84 ? 6.625 -2.108 -12.397 1.00 92.94 84 TYR A N 1
ATOM 663 C CA . TYR A 1 84 ? 7.265 -2.095 -11.086 1.00 92.94 84 TYR A CA 1
ATOM 664 C C . TYR A 1 84 ? 6.309 -2.606 -10.017 1.00 92.94 84 TYR A C 1
ATOM 666 O O . TYR A 1 84 ? 5.089 -2.585 -10.174 1.00 92.94 84 TYR A O 1
ATOM 674 N N . MET A 1 85 ? 6.888 -3.065 -8.917 1.00 89.88 85 MET A N 1
ATOM 675 C CA . MET A 1 85 ? 6.136 -3.487 -7.747 1.00 89.88 85 MET A CA 1
ATOM 676 C C . MET A 1 85 ? 5.927 -2.323 -6.796 1.00 89.88 85 MET A C 1
ATOM 678 O O . MET A 1 85 ? 6.859 -1.555 -6.554 1.00 89.88 85 MET A O 1
ATOM 682 N N . PHE A 1 86 ? 4.728 -2.249 -6.235 1.00 89.94 86 PHE A N 1
ATOM 683 C CA . PHE A 1 86 ? 4.354 -1.268 -5.231 1.00 89.94 86 PHE A CA 1
ATOM 684 C C . PHE A 1 86 ? 3.657 -1.982 -4.076 1.00 89.94 86 PHE A C 1
ATOM 686 O O . PHE A 1 86 ? 2.871 -2.905 -4.299 1.00 89.94 86 PHE A O 1
ATOM 693 N N . ASP A 1 87 ? 3.963 -1.556 -2.857 1.00 83.56 87 ASP A N 1
ATOM 694 C CA . ASP A 1 87 ? 3.376 -2.110 -1.644 1.00 83.56 87 ASP A CA 1
ATOM 695 C C . ASP A 1 87 ? 1.959 -1.560 -1.456 1.00 83.56 87 ASP A C 1
ATOM 697 O O . ASP A 1 87 ? 1.759 -0.352 -1.349 1.00 83.56 87 ASP A O 1
ATOM 701 N N . SER A 1 88 ? 0.963 -2.447 -1.429 1.00 79.44 88 SER A N 1
ATOM 702 C CA . SER A 1 88 ? -0.458 -2.095 -1.303 1.00 79.44 88 SER A CA 1
ATOM 703 C C . SER A 1 88 ? -0.974 -2.193 0.132 1.00 79.44 88 SER A C 1
ATOM 705 O O . SER A 1 88 ? -2.086 -2.673 0.354 1.00 79.44 88 SER A O 1
ATOM 707 N N . PHE A 1 89 ? -0.175 -1.792 1.116 1.00 72.81 89 PHE A N 1
ATOM 708 C CA . PHE A 1 89 ? -0.624 -1.722 2.503 1.00 72.81 89 PHE A CA 1
ATOM 709 C C . PHE A 1 89 ? -0.392 -0.322 3.059 1.00 72.81 89 PHE A C 1
ATOM 711 O O . PHE A 1 89 ? 0.668 0.270 2.863 1.00 72.81 89 PHE A O 1
ATOM 718 N N . ASP A 1 90 ? -1.391 0.201 3.765 1.00 67.69 90 ASP A N 1
ATOM 719 C CA . ASP A 1 90 ? -1.222 1.416 4.547 1.00 67.69 90 ASP A CA 1
ATOM 720 C C . ASP A 1 90 ? -0.467 1.075 5.841 1.00 67.69 90 ASP A C 1
ATOM 722 O O . ASP A 1 90 ? -0.802 0.123 6.551 1.00 67.69 90 ASP A O 1
ATOM 726 N N . LEU A 1 91 ? 0.552 1.867 6.172 1.00 62.75 91 LEU A N 1
ATOM 727 C CA . LEU A 1 91 ? 1.256 1.777 7.451 1.00 62.75 91 LEU A CA 1
ATOM 728 C C . LEU A 1 91 ? 0.323 2.059 8.636 1.00 62.75 91 LEU A C 1
ATOM 730 O O . LEU A 1 91 ? 0.581 1.563 9.727 1.00 62.75 91 LEU A O 1
ATOM 734 N N . ALA A 1 92 ? -0.773 2.795 8.439 1.00 63.66 92 ALA A N 1
ATOM 735 C CA . ALA A 1 92 ? -1.807 2.974 9.455 1.00 63.66 92 ALA A CA 1
ATOM 736 C C . ALA A 1 92 ? -2.556 1.669 9.778 1.00 63.66 92 ALA A C 1
ATOM 738 O O . ALA A 1 92 ? -3.046 1.502 10.893 1.00 63.66 92 ALA A O 1
ATOM 739 N N . TRP A 1 93 ? -2.629 0.725 8.833 1.00 65.81 93 TRP A N 1
ATOM 740 C CA . TRP A 1 93 ? -3.199 -0.608 9.071 1.00 65.81 93 TRP A CA 1
ATOM 741 C C . TRP A 1 93 ? -2.206 -1.553 9.740 1.00 65.81 93 TRP A C 1
ATOM 743 O O . TRP A 1 93 ? -2.587 -2.595 10.274 1.00 65.81 93 TRP A O 1
ATOM 753 N N . TRP A 1 94 ? -0.923 -1.200 9.713 1.00 60.56 94 TRP A N 1
ATOM 754 C CA . TRP A 1 94 ? 0.111 -1.956 10.383 1.00 60.56 94 TRP A CA 1
ATOM 755 C C . TRP A 1 94 ? 0.104 -1.627 11.874 1.00 60.56 94 TRP A C 1
ATOM 757 O O . TRP A 1 94 ? 0.745 -0.682 12.332 1.00 60.56 94 TRP A O 1
ATOM 767 N N . THR A 1 95 ? -0.576 -2.447 12.671 1.00 63.03 95 THR A N 1
ATOM 768 C CA . THR A 1 95 ? -0.238 -2.533 14.093 1.00 63.03 95 THR A CA 1
ATOM 769 C C . THR A 1 95 ? 1.104 -3.254 14.176 1.00 63.03 95 THR A C 1
ATOM 771 O O . THR A 1 95 ? 1.190 -4.389 13.697 1.00 63.03 95 THR A O 1
ATOM 774 N N . PRO A 1 96 ? 2.166 -2.653 14.744 1.00 63.00 96 PRO A N 1
ATOM 775 C CA . PRO A 1 96 ? 3.408 -3.372 14.951 1.00 63.00 96 PRO A CA 1
ATOM 776 C C . PRO A 1 96 ? 3.104 -4.621 15.772 1.00 63.00 96 PRO A C 1
ATOM 778 O O . PRO A 1 96 ? 2.779 -4.540 16.956 1.00 63.00 96 PRO A O 1
ATOM 781 N N . LEU A 1 97 ? 3.183 -5.788 15.134 1.00 60.47 97 LEU A N 1
ATOM 782 C CA . LEU A 1 97 ? 3.264 -7.040 15.859 1.00 60.47 97 LEU A CA 1
ATOM 783 C C . LEU A 1 97 ? 4.625 -7.002 16.541 1.00 60.47 97 LEU A C 1
ATOM 785 O O . LEU A 1 97 ? 5.653 -7.262 15.919 1.00 60.47 97 LEU A O 1
ATOM 789 N N . GLU A 1 98 ? 4.629 -6.557 17.792 1.00 65.00 98 GLU A N 1
ATOM 790 C CA . GLU A 1 98 ? 5.802 -6.573 18.653 1.00 65.00 98 GLU A CA 1
ATOM 791 C C . GLU A 1 98 ? 6.311 -8.022 18.718 1.00 65.00 98 GLU A C 1
ATOM 793 O O . GLU A 1 98 ? 5.735 -8.888 19.377 1.00 65.00 98 GLU A O 1
ATOM 798 N N . SER A 1 99 ? 7.350 -8.307 17.927 1.00 65.06 99 SER A N 1
ATOM 799 C CA . SER A 1 99 ? 7.888 -9.653 17.693 1.00 65.06 99 SER A CA 1
ATOM 800 C C . SER A 1 99 ? 8.536 -10.269 18.934 1.00 65.06 99 SER A C 1
ATOM 802 O O . SER A 1 99 ? 8.872 -11.449 18.948 1.00 65.06 99 SER A O 1
ATOM 804 N N . ASP A 1 100 ? 8.753 -9.452 19.959 1.00 78.38 100 ASP A N 1
ATOM 805 C CA . ASP A 1 100 ? 9.247 -9.814 21.280 1.00 78.38 100 ASP A CA 1
ATOM 806 C C . ASP A 1 100 ? 8.125 -10.209 22.255 1.00 78.38 100 ASP A C 1
ATOM 808 O O . ASP A 1 100 ? 8.417 -10.673 23.360 1.00 78.38 100 ASP A O 1
ATOM 812 N N . LYS A 1 101 ? 6.850 -10.088 21.860 1.00 75.19 101 LYS A N 1
ATOM 813 C CA . LYS A 1 101 ? 5.720 -10.498 22.696 1.00 75.19 101 LYS A CA 1
ATOM 814 C C . LYS A 1 101 ? 5.372 -11.971 22.543 1.00 75.19 101 LYS A C 1
ATOM 816 O O . LYS A 1 101 ? 5.359 -12.543 21.456 1.00 75.19 101 LYS A O 1
ATOM 821 N N . THR A 1 102 ? 5.007 -12.587 23.662 1.00 84.81 102 THR A N 1
ATOM 822 C CA . THR A 1 102 ? 4.453 -13.943 23.674 1.00 84.81 102 THR A CA 1
ATOM 823 C C . THR A 1 102 ? 3.011 -13.950 23.161 1.00 84.81 102 THR A C 1
ATOM 825 O O . THR A 1 102 ? 2.306 -12.942 23.230 1.00 84.81 102 THR A O 1
ATOM 828 N N . ASN A 1 103 ? 2.526 -15.115 22.719 1.00 84.75 103 ASN A N 1
ATOM 829 C CA . ASN A 1 103 ? 1.135 -15.284 22.273 1.00 84.75 103 ASN A CA 1
ATOM 830 C C . ASN A 1 103 ? 0.116 -14.766 23.303 1.00 84.75 103 ASN A C 1
ATOM 832 O O . ASN A 1 103 ? -0.888 -14.165 22.939 1.00 84.75 103 ASN A O 1
ATOM 836 N N . GLU A 1 104 ? 0.382 -14.968 24.596 1.00 88.12 104 GLU A N 1
ATOM 837 C CA . GLU A 1 104 ? -0.505 -14.504 25.665 1.00 88.12 104 GLU A CA 1
ATOM 838 C C . GLU A 1 104 ? -0.541 -12.973 25.760 1.00 88.12 104 GLU A C 1
ATOM 840 O O . GLU A 1 104 ? -1.604 -12.381 25.946 1.00 88.12 104 GLU A O 1
ATOM 845 N N . GLN A 1 105 ? 0.609 -12.318 25.598 1.00 84.38 105 GLN A N 1
ATOM 846 C CA . GLN A 1 105 ? 0.693 -10.860 25.590 1.00 84.38 105 GLN A CA 1
ATOM 847 C C . GLN A 1 105 ? -0.021 -10.271 24.372 1.00 84.38 105 GLN A C 1
ATOM 849 O O . GLN A 1 105 ? -0.725 -9.274 24.512 1.00 84.38 105 GLN A O 1
ATOM 854 N N . LEU A 1 106 ? 0.100 -10.915 23.208 1.00 85.00 106 LEU A N 1
ATOM 855 C CA . LEU A 1 106 ? -0.582 -10.484 21.991 1.00 85.00 106 LEU A CA 1
ATOM 856 C C . LEU A 1 106 ? -2.109 -10.572 22.136 1.00 85.00 106 LEU A C 1
ATOM 858 O O . LEU A 1 106 ? -2.813 -9.610 21.841 1.00 85.00 106 LEU A O 1
ATOM 862 N N . VAL A 1 107 ? -2.617 -11.685 22.677 1.00 86.88 107 VAL A N 1
ATOM 863 C CA . VAL A 1 107 ? -4.053 -11.859 22.950 1.00 86.88 107 VAL A CA 1
ATOM 864 C C . VAL A 1 107 ? -4.563 -10.802 23.930 1.00 86.88 107 VAL A C 1
ATOM 866 O O . VAL A 1 107 ? -5.623 -10.224 23.708 1.00 86.88 107 VAL A O 1
ATOM 869 N N . ARG A 1 108 ? -3.808 -10.496 24.994 1.00 87.88 108 ARG A N 1
ATOM 870 C CA . ARG A 1 108 ? -4.193 -9.440 25.947 1.00 87.88 108 ARG A CA 1
ATOM 871 C C . ARG A 1 108 ? -4.267 -8.062 25.294 1.00 87.88 108 ARG A C 1
ATOM 873 O O . ARG A 1 108 ? -5.183 -7.311 25.606 1.00 87.88 108 ARG A O 1
ATOM 880 N N . ILE A 1 109 ? -3.338 -7.740 24.397 1.00 86.00 109 ILE A N 1
ATOM 881 C CA . ILE A 1 109 ? -3.348 -6.465 23.668 1.00 86.00 109 ILE A CA 1
ATOM 882 C C . ILE A 1 109 ? -4.573 -6.371 22.770 1.00 86.00 109 ILE A C 1
ATOM 884 O O . ILE A 1 109 ? -5.285 -5.381 22.849 1.00 86.00 109 ILE A O 1
ATOM 888 N N . MET A 1 110 ? -4.866 -7.418 21.997 1.00 85.06 110 MET A N 1
ATOM 889 C CA . MET A 1 110 ? -6.048 -7.446 21.130 1.00 85.06 110 MET A CA 1
ATOM 890 C C . MET A 1 110 ? -7.355 -7.322 21.922 1.00 85.06 110 MET A C 1
ATOM 892 O O . MET A 1 110 ? -8.273 -6.632 21.493 1.00 85.06 110 MET A O 1
ATOM 896 N N . ILE A 1 111 ? -7.446 -7.971 23.088 1.00 90.69 111 ILE A N 1
ATOM 897 C CA . ILE A 1 111 ? -8.623 -7.862 23.960 1.00 90.69 111 ILE A CA 1
ATOM 898 C C . ILE A 1 111 ? -8.778 -6.433 24.486 1.00 90.69 111 ILE A C 1
ATOM 900 O O . ILE A 1 111 ? -9.881 -5.896 24.450 1.00 90.69 111 ILE A O 1
ATOM 904 N N . ASN A 1 112 ? -7.696 -5.823 24.972 1.00 87.88 112 ASN A N 1
ATOM 905 C CA . ASN A 1 112 ? -7.748 -4.465 25.506 1.00 87.88 112 ASN A CA 1
ATOM 906 C C . ASN A 1 112 ? -8.083 -3.444 24.414 1.00 87.88 112 ASN A C 1
ATOM 908 O O . ASN A 1 112 ? -8.956 -2.618 24.633 1.00 87.88 112 ASN A O 1
ATOM 912 N N . ASP A 1 113 ? -7.480 -3.565 23.230 1.00 86.69 113 ASP A N 1
ATOM 913 C CA . ASP A 1 113 ? -7.779 -2.712 22.075 1.00 86.69 113 ASP A CA 1
ATOM 914 C C . ASP A 1 113 ? -9.259 -2.809 21.663 1.00 86.69 113 ASP A C 1
ATOM 916 O O . ASP A 1 113 ? -9.939 -1.800 21.485 1.00 86.69 113 ASP A O 1
ATOM 920 N N . ALA A 1 114 ? -9.812 -4.027 21.626 1.00 88.56 114 ALA A N 1
ATOM 921 C CA . ALA A 1 114 ? -11.232 -4.233 21.352 1.00 88.56 114 ALA A CA 1
ATOM 922 C C . ALA A 1 114 ? -12.144 -3.603 22.423 1.00 88.56 114 ALA A C 1
ATOM 924 O O . ALA A 1 114 ? -13.200 -3.058 22.093 1.00 88.56 114 ALA A O 1
ATOM 925 N N . ILE A 1 115 ? -11.754 -3.672 23.701 1.00 90.25 115 ILE A N 1
ATOM 926 C CA . ILE A 1 115 ? -12.485 -3.033 24.805 1.00 90.25 115 ILE A CA 1
ATOM 927 C C . ILE A 1 115 ? -12.419 -1.510 24.680 1.00 90.25 115 ILE A C 1
ATOM 929 O O . ILE A 1 115 ? -13.450 -0.851 24.814 1.00 90.25 115 ILE A O 1
ATOM 933 N N . ASP A 1 116 ? -11.238 -0.956 24.422 1.00 89.44 116 ASP A N 1
ATOM 934 C CA . ASP A 1 116 ? -11.020 0.485 24.315 1.00 89.44 116 ASP A CA 1
ATOM 935 C C . ASP A 1 116 ? -11.826 1.065 23.155 1.00 89.44 116 ASP A C 1
ATOM 937 O O . ASP A 1 116 ? -12.583 2.015 23.357 1.00 89.44 116 ASP A O 1
ATOM 941 N N . LYS A 1 117 ? -11.793 0.412 21.990 1.00 82.25 117 LYS A N 1
ATOM 942 C CA . LYS A 1 117 ? -12.600 0.799 20.831 1.00 82.25 117 LYS A CA 1
ATOM 943 C C . LYS A 1 117 ? -14.101 0.740 21.118 1.00 82.25 117 LYS A C 1
ATOM 945 O O . LYS A 1 117 ? -14.833 1.676 20.810 1.00 82.25 117 LYS A O 1
ATOM 950 N N . HIS A 1 118 ? -14.572 -0.323 21.772 1.00 82.25 118 HIS A N 1
ATOM 951 C CA . HIS A 1 118 ? -15.980 -0.428 22.159 1.00 82.25 118 HIS A CA 1
ATOM 952 C C . HIS A 1 118 ? -16.397 0.652 23.170 1.00 82.25 118 HIS A C 1
ATOM 954 O O . HIS A 1 118 ? -17.536 1.129 23.162 1.00 82.25 118 HIS A O 1
ATOM 960 N N . ASN A 1 119 ? -15.495 1.034 24.072 1.00 84.06 119 ASN A N 1
ATOM 961 C CA . ASN A 1 119 ? -15.740 2.101 25.033 1.00 84.06 119 ASN A CA 1
ATOM 962 C C . ASN A 1 119 ? -15.755 3.472 24.355 1.00 84.06 119 ASN A C 1
ATOM 964 O O . ASN A 1 119 ? -16.617 4.282 24.686 1.00 84.06 119 ASN A O 1
ATOM 968 N N . GLU A 1 120 ? -14.854 3.722 23.409 1.00 80.00 120 GLU A N 1
ATOM 969 C CA . GLU A 1 120 ? -14.803 4.955 22.622 1.00 80.00 120 GLU A CA 1
ATOM 970 C C . GLU A 1 120 ? -16.100 5.146 21.824 1.00 80.00 120 GLU A C 1
ATOM 972 O O . GLU A 1 120 ? -16.786 6.153 22.004 1.00 80.00 120 GLU A O 1
ATOM 977 N N . GLU A 1 121 ? -16.536 4.116 21.093 1.00 77.56 121 GLU A N 1
ATOM 978 C CA . GLU A 1 121 ? -17.819 4.106 20.376 1.00 77.56 121 GLU A CA 1
ATOM 979 C C . GLU A 1 121 ? -19.013 4.363 21.319 1.00 77.56 121 GLU A C 1
ATOM 981 O O . GLU A 1 121 ? -19.943 5.104 20.992 1.00 77.56 121 GLU A O 1
ATOM 986 N N . ASN A 1 122 ? -18.995 3.798 22.532 1.00 74.19 122 ASN A N 1
ATOM 987 C CA . ASN A 1 122 ? -20.046 4.030 23.528 1.00 74.19 122 ASN A CA 1
ATOM 988 C C . ASN A 1 122 ? -20.019 5.442 24.125 1.00 74.19 122 ASN A C 1
ATOM 990 O O . ASN A 1 122 ? -21.076 5.990 24.454 1.00 74.19 122 ASN A O 1
ATOM 994 N N . VAL A 1 123 ? -18.838 6.027 24.324 1.00 72.38 123 VAL A N 1
ATOM 995 C CA . VAL A 1 123 ? -18.693 7.401 24.821 1.00 72.38 123 VAL A CA 1
ATOM 996 C C . VAL A 1 123 ? -19.190 8.384 23.767 1.00 72.38 123 VAL A C 1
ATOM 998 O O . VAL A 1 123 ? -19.971 9.276 24.104 1.00 72.38 123 VAL A O 1
ATOM 1001 N N . GLU A 1 124 ? -18.836 8.181 22.500 1.00 68.12 124 GLU A N 1
ATOM 1002 C CA . GLU A 1 124 ? -19.339 8.983 21.383 1.00 68.12 124 GLU A CA 1
ATOM 1003 C C . GLU A 1 124 ? -20.858 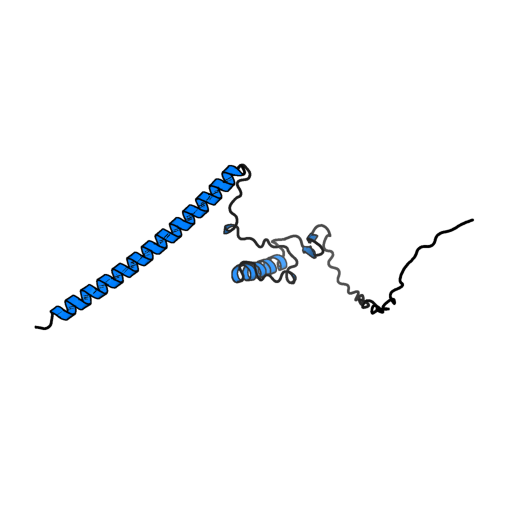8.853 21.224 1.00 68.12 124 GLU A C 1
ATOM 1005 O O . GLU A 1 124 ? -21.564 9.862 21.139 1.00 68.12 124 GLU A O 1
ATOM 1010 N N . ALA A 1 125 ? -21.398 7.632 21.290 1.00 67.50 125 ALA A N 1
ATOM 1011 C CA . ALA A 1 125 ? -22.840 7.400 21.235 1.00 67.50 125 ALA A CA 1
ATOM 1012 C C . ALA A 1 125 ? -23.582 8.088 22.395 1.00 67.50 125 ALA A C 1
ATOM 1014 O O . ALA A 1 125 ? -24.646 8.685 22.204 1.00 67.50 125 ALA A O 1
ATOM 1015 N N . ARG A 1 126 ? -23.009 8.061 23.606 1.00 68.62 126 ARG A N 1
ATOM 1016 C CA . ARG A 1 126 ? -23.561 8.755 24.780 1.00 68.62 126 ARG A CA 1
ATOM 1017 C C . ARG A 1 126 ? -23.490 10.272 24.646 1.00 68.62 126 ARG A C 1
ATOM 1019 O O . ARG A 1 126 ? -24.459 10.943 24.998 1.00 68.62 126 ARG A O 1
ATOM 1026 N N . ALA A 1 127 ? -22.387 10.812 24.136 1.00 67.50 127 ALA A N 1
ATOM 1027 C CA . ALA A 1 127 ? -22.244 12.241 23.882 1.00 67.50 127 ALA A CA 1
ATOM 1028 C C . ALA A 1 127 ? -23.262 12.718 22.832 1.00 67.50 127 ALA A C 1
ATOM 1030 O O . ALA A 1 127 ? -23.959 13.708 23.050 1.00 67.50 127 ALA A O 1
ATOM 1031 N N . CYS A 1 128 ? -23.433 11.959 21.747 1.00 69.19 128 CYS A N 1
ATOM 1032 C CA . CYS A 1 128 ? -24.421 12.233 20.705 1.00 69.19 128 CYS A CA 1
ATOM 1033 C C . CYS A 1 128 ? -25.867 12.187 21.241 1.00 69.19 128 CYS A C 1
ATOM 1035 O O . CYS A 1 128 ? -26.680 13.076 20.957 1.00 69.19 128 CYS A O 1
ATOM 1037 N N . PHE A 1 129 ? -26.181 11.200 22.087 1.00 70.38 129 PHE A N 1
ATOM 1038 C CA . PHE A 1 129 ? -27.484 11.097 22.747 1.00 70.38 129 PHE A CA 1
ATOM 1039 C C . PHE A 1 129 ? -27.758 12.280 23.686 1.00 70.38 129 PHE A C 1
ATOM 1041 O O . PHE A 1 129 ? -28.855 12.838 23.668 1.00 70.38 129 PHE A O 1
ATOM 1048 N N . LEU A 1 130 ? -26.767 12.703 24.479 1.00 70.38 130 LEU A N 1
ATOM 1049 C CA . LEU A 1 130 ? -26.908 13.842 25.390 1.00 70.38 130 LEU A CA 1
ATOM 1050 C C . LEU A 1 130 ? -27.079 15.170 24.643 1.00 70.38 130 LEU A C 1
ATOM 1052 O O . LEU A 1 130 ? -27.945 15.954 25.030 1.00 70.38 130 LEU A O 1
ATOM 1056 N N . CYS A 1 131 ? -26.344 15.404 23.550 1.00 65.81 131 CYS A N 1
ATOM 1057 C CA . CYS A 1 131 ? -26.564 16.572 22.689 1.00 65.81 131 CYS A CA 1
ATOM 1058 C C . CYS A 1 131 ? -27.994 16.591 22.130 1.00 65.81 131 CYS A C 1
ATOM 1060 O O . CYS A 1 131 ? -28.693 17.596 22.260 1.00 65.81 131 CYS A O 1
ATOM 1062 N N . SER A 1 132 ? -28.477 15.452 21.627 1.00 71.00 132 SER A N 1
ATOM 1063 C CA . SER A 1 132 ? -29.846 15.325 21.104 1.00 71.00 132 SER A CA 1
ATOM 1064 C C . SER A 1 132 ? -30.914 15.593 22.177 1.00 71.00 132 SER A C 1
ATOM 1066 O O . SER A 1 132 ? -31.952 16.203 21.905 1.00 71.00 132 SER A O 1
ATOM 1068 N N . LEU A 1 133 ? -30.669 15.166 23.422 1.00 68.56 133 LEU A N 1
ATOM 1069 C CA . LEU A 1 133 ? -31.583 15.395 24.543 1.00 68.56 133 LEU A CA 1
ATOM 1070 C C . LEU A 1 133 ? -31.624 16.867 24.975 1.00 68.56 133 LEU A C 1
ATOM 1072 O O . LEU A 1 133 ? -32.699 17.383 25.288 1.00 68.56 133 LEU A O 1
ATOM 1076 N N . LEU A 1 134 ? -30.468 17.536 25.001 1.00 64.31 134 LEU A N 1
ATOM 1077 C CA . LEU A 1 134 ? -30.347 18.947 25.373 1.00 64.31 134 LEU A CA 1
ATOM 1078 C C . LEU A 1 134 ? -30.992 19.861 24.325 1.00 64.31 134 LEU A C 1
ATOM 1080 O O . LEU A 1 134 ? -31.760 20.754 24.685 1.00 64.31 134 LEU A O 1
ATOM 1084 N N . GLU A 1 135 ? -30.786 19.584 23.037 1.00 64.06 135 GLU A N 1
ATOM 1085 C CA . GLU A 1 135 ? -31.455 20.297 21.941 1.00 64.06 135 GLU A CA 1
ATOM 1086 C C . GLU A 1 135 ? -32.982 20.100 21.974 1.00 64.06 135 GLU A C 1
ATOM 1088 O O . GLU A 1 135 ? -33.756 21.043 21.770 1.00 64.06 135 GLU A O 1
ATOM 1093 N N . GLY A 1 136 ? -33.438 18.887 22.306 1.00 59.72 136 GLY A N 1
ATOM 1094 C CA . GLY A 1 136 ? -34.855 18.578 22.501 1.00 59.72 136 GLY A CA 1
ATOM 1095 C C . GLY A 1 136 ? -35.478 19.214 23.752 1.00 59.72 136 GLY A C 1
ATOM 1096 O O . GLY A 1 136 ? -36.683 19.471 23.775 1.00 59.72 136 GLY A O 1
ATOM 1097 N N . SER A 1 137 ? -34.699 19.478 24.804 1.00 58.53 137 SER A N 1
ATOM 1098 C CA . SER A 1 137 ? -35.169 20.191 26.002 1.00 58.53 137 SER A CA 1
ATOM 1099 C C . SER A 1 137 ? -35.201 21.709 25.811 1.00 58.53 137 SER A C 1
ATOM 1101 O O . SER A 1 137 ? -36.212 22.314 26.156 1.00 58.53 137 SER A O 1
ATOM 1103 N N . SER A 1 138 ? -34.201 22.309 25.153 1.00 55.22 138 SER A N 1
ATOM 1104 C CA . SER A 1 138 ? -34.206 23.744 24.807 1.00 55.22 138 SER A CA 1
ATOM 1105 C C . SER A 1 138 ? -35.433 24.117 23.965 1.00 55.22 138 SER A C 1
ATOM 1107 O O . SER A 1 138 ? -36.155 25.056 24.290 1.00 55.22 138 SER A O 1
ATOM 1109 N N . ARG A 1 139 ? -35.765 23.309 22.945 1.00 57.12 139 ARG A N 1
ATOM 1110 C CA . ARG A 1 139 ? -36.968 23.518 22.116 1.00 57.12 139 ARG A CA 1
ATOM 1111 C C . ARG A 1 139 ? -38.284 23.439 22.895 1.00 57.12 139 ARG A C 1
ATOM 1113 O O . ARG A 1 139 ? -39.261 24.065 22.491 1.00 57.12 139 ARG A O 1
ATOM 1120 N N . ARG A 1 140 ? -38.342 22.657 23.978 1.00 56.28 140 ARG A N 1
ATOM 1121 C CA . ARG A 1 140 ? -39.550 22.518 24.808 1.00 56.28 140 ARG A CA 1
ATOM 1122 C C . ARG A 1 140 ? -39.732 23.705 25.749 1.00 56.28 140 ARG A C 1
ATOM 1124 O O . ARG A 1 140 ? -40.863 24.144 25.934 1.00 56.28 140 ARG A O 1
ATOM 1131 N N . GLU A 1 141 ? -38.650 24.258 26.286 1.00 57.62 141 GLU A N 1
ATOM 1132 C CA . GLU A 1 141 ? -38.710 25.443 27.151 1.00 57.62 141 GLU A CA 1
ATOM 1133 C C . GLU A 1 141 ? -39.079 26.715 26.374 1.00 57.62 141 GLU A C 1
ATOM 1135 O O . GLU A 1 141 ? -39.895 27.508 26.849 1.00 57.62 141 GLU A O 1
ATOM 1140 N N . ASP A 1 142 ? -38.588 26.864 25.140 1.00 54.81 142 ASP A N 1
ATOM 1141 C CA . ASP A 1 142 ? -38.933 28.000 24.274 1.00 54.81 142 ASP A CA 1
ATOM 1142 C C . ASP A 1 142 ? -40.420 28.004 23.868 1.00 54.81 142 ASP A C 1
ATOM 1144 O O . ASP A 1 142 ? -41.059 29.058 23.824 1.00 54.81 142 ASP A O 1
ATOM 1148 N N . LEU A 1 143 ? -41.009 26.823 23.644 1.00 53.50 143 LEU A N 1
ATOM 1149 C CA . LEU A 1 143 ? -42.437 26.656 23.340 1.00 53.50 143 LEU A CA 1
ATOM 1150 C C . LEU A 1 143 ? -43.334 26.985 24.542 1.00 53.50 143 LEU A C 1
ATOM 1152 O O . LEU A 1 143 ? -44.359 27.650 24.385 1.00 53.50 143 LEU A O 1
ATOM 1156 N N . VAL A 1 144 ? -42.933 26.572 25.748 1.00 58.28 144 VAL A N 1
ATOM 1157 C CA . VAL A 1 144 ? -43.655 26.907 26.987 1.00 58.28 144 VAL A CA 1
ATOM 1158 C C . VAL A 1 144 ? -43.592 28.413 27.245 1.00 58.28 144 VAL A C 1
ATOM 1160 O O . VAL A 1 144 ? -44.619 29.035 27.521 1.00 58.28 144 VAL A O 1
ATOM 1163 N N . ARG A 1 145 ? -42.425 29.041 27.062 1.00 56.94 145 ARG A N 1
ATOM 1164 C CA . ARG A 1 145 ? -42.248 30.483 27.278 1.00 56.94 145 ARG A CA 1
ATOM 1165 C C . ARG A 1 145 ? -42.989 31.338 26.244 1.00 56.94 145 ARG A C 1
ATOM 1167 O O . ARG A 1 145 ? -43.566 32.355 26.618 1.00 56.94 145 ARG A O 1
ATOM 1174 N N . ALA A 1 146 ? -43.044 30.906 24.983 1.00 57.16 146 ALA A N 1
ATOM 1175 C CA . ALA A 1 146 ? -43.835 31.562 23.940 1.00 57.16 146 ALA A CA 1
ATOM 1176 C C . ALA A 1 146 ? -45.354 31.457 24.191 1.00 57.16 146 ALA A C 1
ATOM 1178 O O . ALA A 1 146 ? -46.092 32.387 23.871 1.00 57.16 146 ALA A O 1
ATOM 1179 N N . SER A 1 147 ? -45.821 30.370 24.817 1.00 57.97 147 SER A N 1
ATOM 1180 C CA . SER A 1 147 ? -47.238 30.189 25.177 1.00 57.97 147 SER A CA 1
ATOM 1181 C C . SER A 1 147 ? -47.691 31.000 26.404 1.00 57.97 147 SER A C 1
ATOM 1183 O O . SER A 1 147 ? -48.879 31.275 26.548 1.00 57.97 147 SER A O 1
ATOM 1185 N N . SER A 1 148 ? -46.761 31.441 27.261 1.00 56.81 148 SER A N 1
ATOM 1186 C CA . SER A 1 148 ? -47.055 32.224 28.475 1.00 56.81 148 SER A CA 1
ATOM 1187 C C . SER A 1 148 ? -47.159 33.743 28.265 1.00 56.81 148 SER A C 1
ATOM 1189 O O . SER A 1 148 ? -47.470 34.450 29.218 1.00 56.81 148 SER A O 1
ATOM 1191 N N . ILE A 1 149 ? -46.906 34.262 27.057 1.00 56.34 149 ILE A N 1
ATOM 1192 C CA . ILE A 1 149 ? -46.904 35.714 26.763 1.00 56.34 149 ILE A CA 1
ATOM 1193 C C . ILE A 1 149 ? -48.253 36.204 26.184 1.00 56.34 149 ILE A C 1
ATOM 1195 O O . ILE A 1 149 ? -48.418 37.383 25.887 1.00 56.34 149 ILE A O 1
ATOM 1199 N N . GLN A 1 150 ? -49.265 35.342 26.063 1.00 55.53 150 GLN A N 1
ATOM 1200 C CA . GLN A 1 150 ? -50.617 35.771 25.683 1.00 55.53 150 GLN A CA 1
ATOM 1201 C C . GLN A 1 150 ? -51.490 36.042 26.914 1.00 55.53 150 GLN A C 1
ATOM 1203 O O . GLN A 1 150 ? -52.279 35.183 27.285 1.00 55.53 150 GLN A O 1
ATOM 1208 N N . PHE A 1 151 ? -51.356 37.226 27.519 1.00 44.44 151 PHE A N 1
ATOM 1209 C CA . PHE A 1 151 ? -52.425 37.919 28.256 1.00 44.44 151 PHE A CA 1
ATOM 1210 C C . PHE A 1 151 ? -52.177 39.428 28.263 1.00 44.44 151 PHE A C 1
ATOM 1212 O O . PHE A 1 151 ? -51.027 39.835 28.544 1.00 44.44 151 PHE A O 1
#

Foldseek 3Di:
DDDDDDDDDDDDDDPPPDDDPDPDPPPDDDDDDPPPPVQWDDDPPDIAGHQDPPDPVSVVVVVVQVVQCVVPVLPDDPCVVHRHDDDSDDVVPDDPPPPPDDPVRVVVVVVVVVVVVVVVVVVVVVVVVVVVVVVVVVVVVVVVVVVVPDD

Secondary structure (DSSP, 8-state):
-----------------PPPPP--------------GGGEEEETTEEEEPP-TT-HHHHHHHHHHHHHHHHHTTSS--GGG-SB------TTT-----TTS-HHHHHHHHHHHHHHHHHHHHHHHHHHHHHHHHHHHHHHHHHHHHHTT--